Protein AF-0000000068594369 (afdb_homodimer)

Structure (mmCIF, N/CA/C/O backbone):
data_AF-0000000068594369-model_v1
#
loop_
_entity.id
_entity.type
_entity.pdbx_description
1 polymer 'DYW domain-containing protein'
#
loop_
_atom_site.group_PDB
_atom_site.id
_atom_site.type_symbol
_atom_site.label_atom_id
_atom_site.label_alt_id
_atom_site.label_comp_id
_atom_site.label_asym_id
_atom_site.label_entity_id
_atom_site.label_seq_id
_atom_site.pdbx_PDB_ins_code
_atom_site.Cartn_x
_atom_site.Cartn_y
_atom_site.Cartn_z
_atom_site.occupancy
_atom_site.B_iso_or_equiv
_atom_site.auth_seq_id
_atom_site.auth_comp_id
_atom_site.auth_asym_id
_atom_site.auth_atom_id
_atom_site.pdbx_PDB_model_num
ATOM 1 N N . MET A 1 1 ? 12.703 5.438 -10.961 1 30.77 1 MET A N 1
ATOM 2 C CA . MET A 1 1 ? 11.859 5.035 -9.844 1 30.77 1 MET A CA 1
ATOM 3 C C . MET A 1 1 ? 10.516 4.508 -10.328 1 30.77 1 MET A C 1
ATOM 5 O O . MET A 1 1 ? 9.758 5.234 -10.977 1 30.77 1 MET A O 1
ATOM 9 N N . ALA A 1 2 ? 10.516 3.365 -10.641 1 37.94 2 ALA A N 1
ATOM 10 C CA . ALA A 1 2 ? 9.578 2.736 -11.562 1 37.94 2 ALA A CA 1
ATOM 11 C C . ALA A 1 2 ? 8.156 2.771 -11.008 1 37.94 2 ALA A C 1
ATOM 13 O O . ALA A 1 2 ? 7.953 2.623 -9.805 1 37.94 2 ALA A O 1
ATOM 14 N N . TYR A 1 3 ? 7.398 3.514 -11.625 1 45.72 3 TYR A N 1
ATOM 15 C CA . TYR A 1 3 ? 5.973 3.67 -11.352 1 45.72 3 TYR A CA 1
ATOM 16 C C . TYR A 1 3 ? 5.281 2.316 -11.289 1 45.72 3 TYR A C 1
ATOM 18 O O . TYR A 1 3 ? 5.371 1.518 -12.227 1 45.72 3 TYR A O 1
ATOM 26 N N . GLY A 1 4 ? 5.262 1.702 -10.242 1 55.12 4 GLY A N 1
ATOM 27 C CA . GLY A 1 4 ? 4.484 0.473 -10.273 1 55.12 4 GLY A CA 1
ATOM 28 C C . GLY A 1 4 ? 3.082 0.667 -10.812 1 55.12 4 GLY A C 1
ATOM 29 O O . GLY A 1 4 ? 2.541 1.773 -10.766 1 55.12 4 GLY A O 1
ATOM 30 N N . LEU A 1 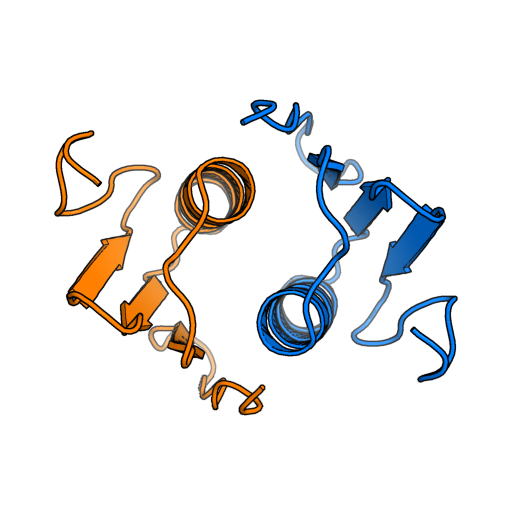5 ? 2.67 -0.136 -11.82 1 68.88 5 LEU A N 1
ATOM 31 C CA . LEU A 1 5 ? 1.331 -0.189 -12.398 1 68.88 5 LEU A CA 1
ATOM 32 C C . LEU A 1 5 ? 0.335 -0.786 -11.406 1 68.88 5 LEU A C 1
ATOM 34 O O . LEU A 1 5 ? 0.653 -1.749 -10.703 1 68.88 5 LEU A O 1
ATOM 38 N N . ILE A 1 6 ? -0.819 -0.027 -11.07 1 75 6 ILE A N 1
ATOM 39 C CA . ILE A 1 6 ? -1.924 -0.589 -10.297 1 75 6 ILE A CA 1
ATOM 40 C C . ILE A 1 6 ? -3.129 -0.807 -11.211 1 75 6 ILE A C 1
ATOM 42 O O . ILE A 1 6 ? -3.57 0.115 -11.898 1 75 6 ILE A O 1
ATOM 46 N N . THR A 1 7 ? -3.561 -2.035 -11.375 1 79.5 7 THR A N 1
ATOM 47 C CA . THR A 1 7 ? -4.742 -2.34 -12.172 1 79.5 7 THR A CA 1
ATOM 48 C C . THR A 1 7 ? -5.805 -3.031 -11.328 1 79.5 7 THR A C 1
ATOM 50 O O . THR A 1 7 ? -5.48 -3.758 -10.383 1 79.5 7 THR A O 1
ATOM 53 N N . THR A 1 8 ? -7.125 -2.531 -11.352 1 78.44 8 THR A N 1
ATOM 54 C CA . THR A 1 8 ? -8.219 -3.23 -10.688 1 78.44 8 THR A CA 1
ATOM 55 C C . THR A 1 8 ? -9.555 -2.865 -11.32 1 78.44 8 THR A C 1
ATOM 57 O O . THR A 1 8 ? -9.75 -1.73 -11.758 1 78.44 8 THR A O 1
ATOM 60 N N . ASP A 1 9 ? -10.234 -4.043 -11.602 1 74.5 9 ASP A N 1
ATOM 61 C CA . ASP A 1 9 ? -11.664 -3.846 -11.828 1 74.5 9 ASP A CA 1
ATOM 62 C C . ASP A 1 9 ? -12.461 -4.121 -10.555 1 74.5 9 ASP A C 1
ATOM 64 O O . ASP A 1 9 ? -11.914 -4.613 -9.57 1 74.5 9 ASP A O 1
ATOM 68 N N . GLN A 1 10 ? -13.68 -3.584 -10.445 1 72.19 10 GLN A N 1
ATOM 69 C CA . GLN A 1 10 ? -14.523 -3.855 -9.281 1 72.19 10 GLN A CA 1
ATOM 70 C C . GLN A 1 10 ? -14.609 -5.352 -9.008 1 72.19 10 GLN A C 1
ATOM 72 O O . GLN A 1 10 ? -14.875 -6.145 -9.914 1 72.19 10 GLN A O 1
ATOM 77 N N . GLY A 1 11 ? -14.227 -5.77 -7.789 1 76.88 11 GLY A N 1
ATOM 78 C CA . GLY A 1 11 ? -14.328 -7.16 -7.371 1 76.88 11 GLY A CA 1
ATOM 79 C C . GLY A 1 11 ? -13.133 -7.996 -7.793 1 76.88 11 GLY A C 1
ATOM 80 O O . GLY A 1 11 ? -13.016 -9.156 -7.395 1 76.88 11 GLY A O 1
ATOM 81 N N . ALA A 1 12 ? -12.391 -7.43 -8.641 1 85.5 12 ALA A N 1
ATOM 82 C CA . ALA A 1 12 ? -11.219 -8.156 -9.125 1 85.5 12 ALA A CA 1
ATOM 83 C C . ALA A 1 12 ? -10.008 -7.879 -8.242 1 85.5 12 ALA A C 1
ATOM 85 O O . ALA A 1 12 ? -9.984 -6.906 -7.488 1 85.5 12 ALA A O 1
ATOM 86 N N . PRO A 1 13 ? -9.094 -8.758 -8.359 1 92.38 13 PRO A N 1
ATOM 87 C CA . PRO A 1 13 ? -7.867 -8.531 -7.598 1 92.38 13 PRO A CA 1
ATOM 88 C C . PRO A 1 13 ? -7.207 -7.191 -7.926 1 92.38 13 PRO A C 1
ATOM 90 O O . PRO A 1 13 ? -7.289 -6.723 -9.062 1 92.38 13 PRO A O 1
ATOM 93 N N . ILE A 1 14 ? -6.777 -6.594 -6.977 1 93 14 ILE A N 1
ATOM 94 C CA . ILE A 1 14 ? -5.922 -5.434 -7.195 1 93 14 ILE A CA 1
ATOM 95 C C . ILE A 1 14 ? -4.504 -5.895 -7.527 1 93 14 ILE A C 1
ATOM 97 O O . ILE A 1 14 ? -3.879 -6.621 -6.75 1 93 14 ILE A O 1
ATOM 101 N N . ARG A 1 15 ? -3.938 -5.477 -8.656 1 92.75 15 ARG A N 1
ATOM 102 C CA . ARG A 1 15 ? -2.584 -5.84 -9.062 1 92.75 15 ARG A CA 1
ATOM 103 C C . ARG A 1 15 ? -1.653 -4.633 -9.016 1 92.75 15 ARG A C 1
ATOM 105 O O . ARG A 1 15 ? -1.984 -3.566 -9.539 1 92.75 15 ARG A O 1
ATOM 112 N N . VAL A 1 16 ? -0.52 -4.836 -8.344 1 92.12 16 VAL A N 1
ATOM 113 C CA . VAL A 1 16 ? 0.484 -3.787 -8.195 1 92.12 16 VAL A CA 1
ATOM 114 C C . VAL A 1 16 ? 1.837 -4.293 -8.688 1 92.12 16 VAL A C 1
ATOM 116 O O . VAL A 1 16 ? 2.26 -5.398 -8.336 1 92.12 16 VAL A O 1
ATOM 119 N N . VAL A 1 17 ? 2.479 -3.547 -9.555 1 91.62 17 VAL A N 1
ATOM 120 C CA . VAL A 1 17 ? 3.854 -3.832 -9.953 1 91.62 17 VAL A CA 1
ATOM 121 C C . VAL A 1 17 ? 4.777 -2.721 -9.453 1 91.62 17 VAL A C 1
ATOM 123 O O . VAL A 1 17 ? 4.523 -1.539 -9.695 1 91.62 17 VAL A O 1
ATOM 126 N N . LYS A 1 18 ? 5.773 -3.129 -8.688 1 86.62 18 LYS A N 1
ATOM 127 C CA . LYS A 1 18 ? 6.754 -2.16 -8.211 1 86.62 18 LYS A CA 1
ATOM 128 C C . LYS A 1 18 ? 8.172 -2.58 -8.594 1 86.62 18 LYS A C 1
ATOM 130 O O . LYS A 1 18 ? 8.461 -3.773 -8.695 1 86.62 18 LYS A O 1
ATOM 135 N N . ASN A 1 19 ? 8.977 -1.614 -8.805 1 84.19 19 ASN A N 1
ATOM 136 C CA . ASN A 1 19 ? 10.344 -1.906 -9.234 1 84.19 19 ASN A CA 1
ATOM 137 C C . ASN A 1 19 ? 11.273 -2.1 -8.039 1 84.19 19 ASN A C 1
ATOM 139 O O . ASN A 1 19 ? 12.367 -2.646 -8.18 1 84.19 19 ASN A O 1
ATOM 143 N N . LEU A 1 20 ? 10.781 -1.668 -6.902 1 84.12 20 LEU A N 1
ATOM 144 C CA . LEU A 1 20 ? 11.57 -1.843 -5.688 1 84.12 20 LEU A CA 1
ATOM 145 C C . LEU A 1 20 ? 11.031 -3.002 -4.852 1 84.12 20 LEU A C 1
ATOM 147 O O . LEU A 1 20 ? 9.891 -3.434 -5.043 1 84.12 20 LEU A O 1
ATOM 151 N N . ARG A 1 21 ? 11.922 -3.373 -4.008 1 87.38 21 ARG A N 1
ATOM 152 C CA . ARG A 1 21 ? 11.508 -4.41 -3.068 1 87.38 21 ARG A CA 1
ATOM 153 C 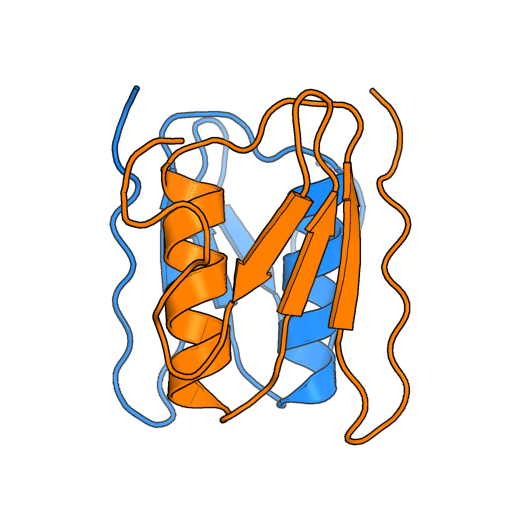C . ARG A 1 21 ? 10.43 -3.891 -2.121 1 87.38 21 ARG A C 1
ATOM 155 O O . ARG A 1 21 ? 10.508 -2.752 -1.653 1 87.38 21 ARG A O 1
ATOM 162 N N . MET A 1 22 ? 9.531 -4.758 -1.888 1 86.81 22 MET A N 1
ATOM 163 C CA . MET A 1 22 ? 8.5 -4.422 -0.913 1 86.81 22 MET A CA 1
ATOM 164 C C . MET A 1 22 ? 9.086 -4.312 0.489 1 86.81 22 MET A C 1
ATOM 166 O O . MET A 1 22 ? 9.781 -5.223 0.948 1 86.81 22 MET A O 1
ATOM 170 N N . CYS A 1 23 ? 8.805 -3.15 1.053 1 86.56 23 CYS A N 1
ATOM 171 C CA . CYS A 1 23 ? 9.266 -3.002 2.43 1 86.56 23 CYS A CA 1
ATOM 172 C C . CYS A 1 23 ? 8.242 -3.564 3.408 1 86.56 23 CYS A C 1
ATOM 174 O O . CYS A 1 23 ? 7.117 -3.887 3.021 1 86.56 23 CYS A O 1
ATOM 176 N N . SER A 1 24 ? 8.633 -3.672 4.719 1 86.69 24 SER A N 1
ATOM 177 C CA . SER A 1 24 ? 7.781 -4.285 5.734 1 86.69 24 SER A CA 1
ATOM 178 C C . SER A 1 24 ? 6.492 -3.49 5.926 1 86.69 24 SER A C 1
ATOM 180 O O . SER A 1 24 ? 5.422 -4.07 6.125 1 86.69 24 SER A O 1
ATOM 182 N N . ASP A 1 25 ? 6.57 -2.197 5.852 1 86.19 25 ASP A N 1
ATOM 183 C CA . ASP A 1 25 ? 5.398 -1.356 6.066 1 86.19 25 ASP A CA 1
ATOM 184 C C . ASP A 1 25 ? 4.387 -1.518 4.934 1 86.19 25 ASP A C 1
ATOM 186 O O . ASP A 1 25 ? 3.186 -1.641 5.176 1 86.19 25 ASP A O 1
ATOM 190 N N . CYS A 1 26 ? 4.887 -1.502 3.76 1 89.88 26 CYS A N 1
ATOM 191 C CA . CYS A 1 26 ? 4.004 -1.697 2.615 1 89.88 26 CYS A CA 1
ATOM 192 C C . CYS A 1 26 ? 3.387 -3.09 2.635 1 89.88 26 CYS A C 1
ATOM 194 O O . CYS A 1 26 ? 2.219 -3.26 2.275 1 89.88 26 CYS A O 1
ATOM 196 N N . HIS A 1 27 ? 4.207 -4.086 3.064 1 91.56 27 HIS A N 1
ATOM 197 C CA . HIS A 1 27 ? 3.717 -5.453 3.189 1 91.56 27 HIS A CA 1
ATOM 198 C C . HIS A 1 27 ? 2.559 -5.535 4.176 1 91.56 27 HIS A C 1
ATOM 200 O O . HIS A 1 27 ? 1.501 -6.082 3.857 1 91.56 27 HIS A O 1
ATOM 206 N N . SER A 1 28 ? 2.711 -5.012 5.32 1 91.56 28 SER A N 1
ATOM 207 C CA . SER A 1 28 ? 1.684 -5.02 6.359 1 91.56 28 SER A CA 1
ATOM 208 C C . SER A 1 28 ? 0.435 -4.273 5.906 1 91.56 28 SER A C 1
ATOM 210 O O . SER A 1 28 ? -0.687 -4.688 6.203 1 91.56 28 SER A O 1
ATOM 212 N N . PHE A 1 29 ? 0.661 -3.17 5.215 1 91.25 29 PHE A N 1
ATOM 213 C CA . PHE A 1 29 ? -0.46 -2.391 4.703 1 91.25 29 PHE A CA 1
ATOM 214 C C . PHE A 1 29 ? -1.309 -3.225 3.75 1 91.25 29 PHE A C 1
ATOM 216 O O . PHE A 1 29 ? -2.535 -3.25 3.863 1 91.25 29 PHE A O 1
ATOM 223 N N . ALA A 1 30 ? -0.657 -3.947 2.887 1 94.06 30 ALA A N 1
ATOM 224 C CA . ALA A 1 30 ? -1.381 -4.793 1.942 1 94.06 30 ALA A CA 1
ATOM 225 C C . ALA A 1 30 ? -2.123 -5.914 2.666 1 94.06 30 ALA A C 1
ATOM 227 O O . ALA A 1 30 ? -3.246 -6.266 2.297 1 94.06 30 ALA A O 1
ATOM 228 N N . GLU A 1 31 ? -1.507 -6.5 3.723 1 95.06 31 GLU A N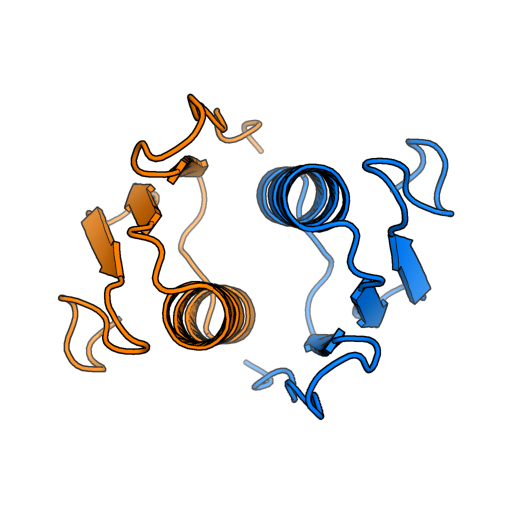 1
ATOM 229 C CA . GLU A 1 31 ? -2.182 -7.508 4.535 1 95.06 31 GLU A CA 1
ATOM 230 C C . GLU A 1 31 ? -3.467 -6.953 5.145 1 95.06 31 GLU A C 1
ATOM 232 O O . GLU A 1 31 ? -4.516 -7.594 5.082 1 95.06 31 GLU A O 1
ATOM 237 N N . LEU A 1 32 ? -3.35 -5.809 5.695 1 93.19 32 LEU A N 1
ATOM 238 C CA . LEU A 1 32 ? -4.5 -5.184 6.34 1 93.19 32 LEU A CA 1
ATOM 239 C C . LEU A 1 32 ? -5.617 -4.934 5.332 1 93.19 32 LEU A C 1
ATOM 241 O O . LEU A 1 32 ? -6.781 -5.246 5.598 1 93.19 32 LEU A O 1
ATOM 245 N N . VAL A 1 33 ? -5.316 -4.348 4.188 1 93.19 33 VAL A N 1
ATOM 246 C CA . VAL A 1 33 ? -6.305 -4.016 3.166 1 93.19 33 VAL A CA 1
ATOM 247 C C . VAL A 1 33 ? -7.02 -5.285 2.707 1 93.19 33 VAL A C 1
ATOM 249 O O . VAL A 1 33 ? -8.25 -5.305 2.588 1 93.19 33 VAL A O 1
ATOM 252 N N . SER A 1 34 ? -6.266 -6.309 2.471 1 94.19 34 SER A N 1
ATOM 253 C CA . SER A 1 34 ? -6.867 -7.551 2.002 1 94.19 34 SER A CA 1
ATOM 254 C C . SER A 1 34 ? -7.848 -8.117 3.029 1 94.19 34 SER A C 1
ATOM 256 O O . SER A 1 34 ? -8.859 -8.711 2.666 1 94.19 34 SER A O 1
ATOM 258 N N . LYS A 1 35 ? -7.465 -7.953 4.23 1 93.94 35 LYS A N 1
ATOM 259 C CA . LYS A 1 35 ? -8.297 -8.461 5.32 1 93.94 35 LYS A CA 1
ATOM 260 C C . LYS A 1 35 ? -9.547 -7.605 5.496 1 93.94 35 LYS A C 1
ATOM 262 O O . LYS A 1 35 ? -10.664 -8.125 5.484 1 93.94 35 LYS A O 1
ATOM 267 N N . LEU A 1 36 ? -9.352 -6.277 5.602 1 91.19 36 LEU A N 1
ATOM 268 C CA . LEU A 1 36 ? -10.422 -5.352 5.934 1 91.19 36 LEU A CA 1
ATOM 269 C C . LEU A 1 36 ? -11.516 -5.383 4.863 1 91.19 36 LEU A C 1
ATOM 271 O O . LEU A 1 36 ? -12.703 -5.262 5.18 1 91.19 36 LEU A O 1
ATOM 275 N N . TYR A 1 37 ? -11.117 -5.625 3.582 1 90.81 37 TYR A N 1
ATOM 276 C CA . TYR A 1 37 ? -12.086 -5.441 2.51 1 90.81 37 TYR A CA 1
ATOM 277 C C . TYR A 1 37 ? -12.328 -6.746 1.761 1 90.81 37 TYR A C 1
ATOM 279 O O . TYR A 1 37 ? -12.984 -6.758 0.716 1 90.81 37 TYR A O 1
ATOM 287 N N . SER A 1 38 ? -11.758 -7.793 2.326 1 93.44 38 SER A N 1
ATOM 288 C CA . SER A 1 38 ? -11.93 -9.109 1.721 1 93.44 38 SER A CA 1
ATOM 289 C C . SER A 1 38 ? -11.617 -9.078 0.228 1 93.44 38 SER A C 1
ATOM 291 O O . SER A 1 38 ? -12.414 -9.539 -0.588 1 93.44 38 SER A O 1
ATOM 293 N N . ARG A 1 39 ? -10.453 -8.477 -0.07 1 94.06 39 ARG A N 1
ATOM 294 C CA . ARG A 1 39 ? -10 -8.328 -1.449 1 94.06 39 ARG A CA 1
ATOM 295 C C . ARG A 1 39 ? -8.648 -8.992 -1.657 1 94.06 39 ARG A C 1
ATOM 297 O O . ARG A 1 39 ? -7.75 -8.867 -0.817 1 94.06 39 ARG A O 1
ATOM 304 N N . GLU A 1 40 ? -8.539 -9.625 -2.807 1 95.75 40 GLU A N 1
ATOM 305 C CA . GLU A 1 40 ? -7.238 -10.164 -3.174 1 95.75 40 GLU A CA 1
ATOM 306 C C . GLU A 1 40 ? -6.324 -9.078 -3.732 1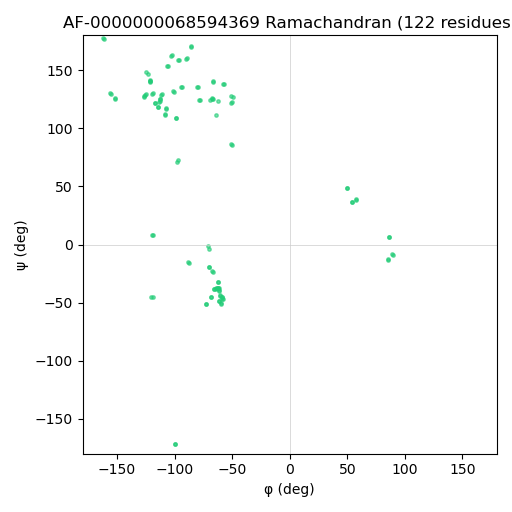 95.75 40 GLU A C 1
ATOM 308 O O . GLU A 1 40 ? -6.762 -8.242 -4.523 1 95.75 40 GLU A O 1
ATOM 313 N N . ILE A 1 41 ? -5.098 -9.078 -3.289 1 95.06 41 ILE A N 1
ATOM 314 C CA . ILE A 1 41 ? -4.09 -8.141 -3.77 1 95.06 41 ILE A CA 1
ATOM 315 C C . ILE A 1 41 ? -2.855 -8.914 -4.242 1 95.06 41 ILE A C 1
ATOM 317 O O . ILE A 1 41 ? -2.352 -9.781 -3.533 1 95.06 41 ILE A O 1
ATOM 321 N N . ILE A 1 42 ? -2.393 -8.688 -5.422 1 95.06 42 ILE A N 1
ATOM 322 C CA . ILE A 1 42 ? -1.197 -9.289 -6 1 95.06 42 ILE A CA 1
ATOM 323 C C . ILE A 1 42 ? -0.136 -8.219 -6.23 1 95.06 42 ILE A C 1
ATOM 325 O O . ILE A 1 42 ? -0.369 -7.254 -6.961 1 95.06 42 ILE A O 1
ATOM 329 N N . VAL A 1 43 ? 1.034 -8.352 -5.562 1 94.06 43 VAL A N 1
ATOM 330 C CA . VAL A 1 43 ? 2.131 -7.406 -5.73 1 94.06 43 VAL A CA 1
ATOM 331 C C . VAL A 1 43 ? 3.346 -8.117 -6.32 1 94.06 43 VAL A C 1
ATOM 333 O O . VAL A 1 43 ? 3.801 -9.133 -5.781 1 94.06 43 VAL A O 1
ATOM 336 N N . ARG A 1 44 ? 3.783 -7.625 -7.453 1 93.44 44 ARG A N 1
ATOM 337 C CA . ARG A 1 44 ? 5.082 -8.023 -7.984 1 93.44 44 ARG A CA 1
ATOM 338 C C . ARG A 1 44 ? 6.148 -6.984 -7.652 1 93.44 44 ARG A C 1
ATOM 340 O O . ARG A 1 44 ? 6.105 -5.859 -8.148 1 93.44 44 ARG A O 1
ATOM 347 N N . ASP A 1 45 ? 7.012 -7.34 -6.77 1 89.88 45 ASP A N 1
ATOM 348 C CA . ASP A 1 45 ? 8.125 -6.434 -6.516 1 89.88 45 ASP A CA 1
ATOM 349 C C . ASP A 1 45 ? 9.383 -6.891 -7.254 1 89.88 45 ASP A C 1
ATOM 351 O O . ASP A 1 45 ? 9.305 -7.68 -8.195 1 89.88 45 ASP A O 1
ATOM 355 N N . ASN A 1 46 ? 10.547 -6.285 -7.023 1 87.12 46 ASN A N 1
ATOM 356 C CA . ASN A 1 46 ? 11.758 -6.566 -7.789 1 87.12 46 ASN A CA 1
ATOM 357 C C . ASN A 1 46 ? 12.305 -7.961 -7.484 1 87.12 46 ASN A C 1
ATOM 359 O O . ASN A 1 46 ? 13.211 -8.438 -8.164 1 87.12 46 ASN A O 1
ATOM 363 N N . ASN A 1 47 ? 11.734 -8.664 -6.594 1 86.62 47 ASN A N 1
ATOM 364 C CA . ASN A 1 47 ? 12.25 -9.953 -6.16 1 86.62 47 ASN A CA 1
ATOM 365 C C . ASN A 1 47 ? 11.258 -11.078 -6.438 1 86.62 47 ASN A C 1
ATOM 367 O O . ASN A 1 47 ? 11.633 -12.125 -6.973 1 86.62 47 ASN A O 1
ATOM 371 N N . ARG A 1 48 ? 10.055 -10.867 -6.129 1 92.06 48 ARG A N 1
ATOM 372 C CA . ARG A 1 48 ? 9.086 -11.961 -6.199 1 92.06 48 ARG A CA 1
ATOM 373 C C . ARG A 1 48 ? 7.66 -11.43 -6.219 1 92.06 48 ARG A C 1
ATOM 375 O O . ARG A 1 48 ? 7.441 -10.219 -6.117 1 92.06 48 ARG A O 1
ATOM 382 N N . TYR A 1 49 ? 6.715 -12.469 -6.344 1 94.31 49 TYR A N 1
ATOM 383 C CA . TYR A 1 49 ? 5.285 -12.188 -6.246 1 94.31 49 TYR A CA 1
ATOM 384 C C . TYR A 1 49 ? 4.785 -12.406 -4.824 1 94.31 49 TYR A C 1
ATOM 386 O O . TYR A 1 49 ? 5.152 -13.391 -4.176 1 94.31 49 TYR A O 1
ATOM 394 N N . HIS A 1 50 ? 3.98 -11.477 -4.34 1 95.5 50 HIS A N 1
ATOM 395 C CA . HIS A 1 50 ? 3.223 -11.617 -3.102 1 95.5 50 HIS A CA 1
ATOM 396 C C . HIS A 1 50 ? 1.724 -11.688 -3.379 1 95.5 50 HIS A C 1
ATOM 398 O O . HIS A 1 50 ? 1.176 -10.82 -4.062 1 95.5 50 HIS A O 1
ATOM 404 N N . PHE A 1 51 ? 1.086 -12.75 -2.885 1 97.06 51 PHE A N 1
ATOM 405 C CA . PHE A 1 51 ? -0.363 -12.898 -2.959 1 97.06 51 PHE A CA 1
ATOM 406 C C . PHE A 1 51 ? -0.997 -12.719 -1.586 1 97.06 51 PHE A C 1
ATOM 408 O O . PHE A 1 51 ? -0.79 -13.539 -0.688 1 97.06 51 PHE A O 1
ATOM 415 N N . PHE A 1 52 ? -1.755 -11.633 -1.438 1 96.38 52 PHE A N 1
ATOM 416 C CA . PHE A 1 52 ? -2.41 -11.32 -0.173 1 96.38 52 PHE A CA 1
ATOM 417 C C . PHE A 1 52 ? -3.885 -11.711 -0.219 1 96.38 52 PHE A C 1
ATOM 419 O O . PHE A 1 52 ? -4.602 -11.328 -1.147 1 96.38 52 PHE A O 1
ATOM 426 N N . ARG A 1 53 ? -4.348 -12.398 0.787 1 96.44 53 ARG A N 1
ATOM 427 C CA . ARG A 1 53 ? -5.746 -12.781 0.953 1 96.44 53 ARG A CA 1
ATOM 428 C C . ARG A 1 53 ? -6.102 -12.922 2.428 1 96.44 53 ARG A C 1
ATOM 430 O O . ARG A 1 53 ? -5.406 -13.617 3.176 1 96.44 53 ARG A O 1
ATOM 437 N N . ASP A 1 54 ? -7.16 -12.164 2.783 1 96.5 54 ASP A N 1
ATOM 438 C CA . ASP A 1 54 ? -7.703 -12.258 4.137 1 96.5 54 ASP A CA 1
ATOM 439 C C . ASP A 1 54 ? -6.617 -12.023 5.18 1 96.5 54 ASP A C 1
ATOM 441 O O . ASP A 1 54 ? -6.547 -12.734 6.188 1 96.5 54 ASP A O 1
ATOM 445 N N . GLY A 1 55 ? -5.66 -11.062 4.84 1 95.56 55 GLY A N 1
ATOM 446 C CA . GLY A 1 55 ? -4.66 -10.617 5.801 1 95.56 55 GLY A CA 1
ATOM 447 C C . GLY A 1 55 ? -3.424 -11.492 5.824 1 95.56 55 GLY A C 1
ATOM 448 O O . GLY A 1 55 ? -2.582 -11.367 6.715 1 95.56 55 GLY A O 1
ATOM 449 N N . ILE A 1 56 ? -3.309 -12.445 4.918 1 97.06 56 ILE A N 1
ATOM 450 C CA . ILE A 1 56 ? -2.166 -13.352 4.863 1 97.06 56 ILE A CA 1
ATOM 451 C C . ILE A 1 56 ? -1.48 -13.234 3.504 1 97.06 56 ILE A C 1
ATOM 453 O O . ILE A 1 56 ? -2.146 -13.164 2.469 1 97.06 56 ILE A O 1
ATOM 457 N N . CYS A 1 57 ? -0.156 -13.273 3.521 1 97.06 57 CYS A N 1
ATOM 458 C CA . CYS A 1 57 ? 0.619 -13.211 2.287 1 97.06 57 CYS A CA 1
ATOM 459 C C . CYS A 1 57 ? 1.204 -14.57 1.94 1 97.06 57 CYS A C 1
ATOM 461 O O . CYS A 1 57 ? 1.59 -15.328 2.832 1 97.06 57 CYS A O 1
ATOM 463 N N . SER A 1 58 ? 1.46 -14.836 0.718 1 96.56 58 SER A N 1
ATOM 464 C CA . SER A 1 58 ? 2.021 -16.094 0.237 1 96.56 58 SER A CA 1
ATOM 465 C C . SER A 1 58 ? 3.455 -16.281 0.721 1 96.56 58 SER A C 1
ATOM 467 O O . SER A 1 58 ? 3.977 -17.391 0.713 1 96.56 58 SER A O 1
ATOM 469 N N . CYS A 1 59 ? 4.039 -15.133 1.019 1 93.81 59 CYS A N 1
ATOM 470 C CA . CYS A 1 59 ? 5.426 -15.227 1.459 1 93.81 59 CYS A CA 1
ATOM 471 C C . CYS A 1 59 ? 5.516 -15.867 2.842 1 93.81 59 CYS A C 1
ATOM 473 O O . CYS A 1 59 ? 6.574 -16.359 3.234 1 93.81 59 CYS A O 1
ATOM 475 N N . ARG A 1 60 ? 4.441 -15.875 3.596 1 90.12 60 ARG A N 1
ATOM 476 C CA . ARG A 1 60 ? 4.328 -16.5 4.91 1 90.12 60 ARG A CA 1
ATOM 477 C C . ARG A 1 60 ? 5.363 -15.93 5.875 1 90.12 60 ARG A C 1
ATOM 479 O O . ARG A 1 60 ? 6.012 -16.672 6.609 1 90.12 60 ARG A O 1
ATOM 486 N N . GLY A 1 61 ? 5.602 -14.539 5.777 1 80.88 61 GLY A N 1
ATOM 487 C CA . GLY A 1 61 ? 6.492 -13.867 6.711 1 80.88 61 GLY A CA 1
ATOM 488 C C . GLY A 1 61 ? 7.941 -13.867 6.262 1 80.88 61 GLY A C 1
ATOM 489 O O . GLY A 1 61 ? 8.797 -13.25 6.898 1 80.88 61 GLY A O 1
ATOM 490 N N . TYR A 1 62 ? 8.258 -14.625 5.16 1 78.5 62 TYR A N 1
ATOM 491 C CA . TYR A 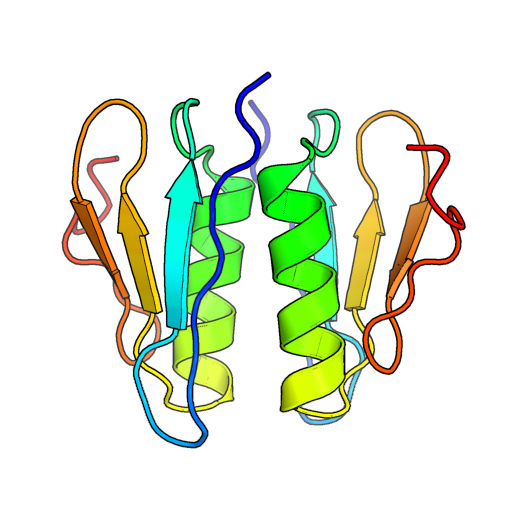1 62 ? 9.609 -14.648 4.629 1 78.5 62 TYR A CA 1
ATOM 492 C C . TYR A 1 62 ? 9.758 -13.695 3.449 1 78.5 62 TYR A C 1
ATOM 494 O O . TYR A 1 62 ? 9.75 -14.125 2.293 1 78.5 62 TYR A O 1
ATOM 502 N N . TRP A 1 63 ? 9.742 -12.344 3.723 1 69.19 63 TRP A N 1
ATOM 503 C CA . TRP A 1 63 ? 9.812 -11.406 2.611 1 69.19 63 TRP A CA 1
ATOM 504 C C . TRP A 1 63 ? 11.086 -10.562 2.691 1 69.19 63 TRP A C 1
ATOM 506 O O . TRP A 1 63 ? 11.703 -10.461 3.756 1 69.19 63 TRP A O 1
ATOM 516 N N . MET B 1 1 ? 14.875 -0.809 9.523 1 30.84 1 MET B N 1
ATOM 517 C CA . MET B 1 1 ? 13.836 -0.321 8.617 1 30.84 1 MET B CA 1
ATOM 518 C C . MET B 1 1 ? 12.453 -0.497 9.234 1 30.84 1 MET B C 1
ATOM 520 O O . MET B 1 1 ? 12.039 -1.62 9.531 1 30.84 1 MET B O 1
ATOM 524 N N . ALA B 1 2 ? 12.055 0.403 9.945 1 38.53 2 ALA B N 1
ATOM 525 C CA . ALA B 1 2 ? 11.086 0.374 11.039 1 38.53 2 ALA B CA 1
ATOM 526 C C . ALA B 1 2 ? 9.688 0.072 10.523 1 38.53 2 ALA B C 1
ATOM 528 O O . ALA B 1 2 ? 9.352 0.409 9.383 1 38.53 2 ALA B O 1
ATOM 529 N N . TYR B 1 3 ? 9.117 -0.896 11.07 1 45.81 3 TYR B N 1
ATOM 530 C CA . TYR B 1 3 ? 7.766 -1.403 10.875 1 45.81 3 TYR B CA 1
ATOM 531 C C . TYR B 1 3 ? 6.742 -0.279 10.969 1 45.81 3 TYR B C 1
ATOM 533 O O . TYR B 1 3 ? 6.719 0.465 11.953 1 45.81 3 TYR B O 1
ATOM 541 N N . GLY B 1 4 ? 6.488 0.386 9.984 1 55.5 4 GLY B N 1
ATOM 542 C CA . GLY B 1 4 ? 5.441 1.371 10.203 1 55.5 4 GLY B CA 1
ATOM 543 C C . GLY B 1 4 ? 4.203 0.79 10.859 1 55.5 4 GLY B C 1
ATOM 544 O O . GLY B 1 4 ? 3.955 -0.414 10.773 1 55.5 4 GLY B O 1
ATOM 545 N N . LEU B 1 5 ? 3.744 1.396 11.984 1 68.44 5 LEU B N 1
ATOM 546 C CA . LEU B 1 5 ? 2.516 1.07 12.703 1 68.44 5 LEU B CA 1
ATOM 547 C C . LEU B 1 5 ? 1.294 1.307 11.82 1 68.44 5 LEU B C 1
ATOM 549 O O . LEU B 1 5 ? 1.231 2.299 11.094 1 68.44 5 LEU B O 1
ATOM 553 N N . ILE B 1 6 ? 0.404 0.211 11.594 1 74.12 6 ILE B N 1
ATOM 554 C CA . ILE B 1 6 ? -0.891 0.399 10.945 1 74.12 6 ILE B CA 1
ATOM 555 C C . ILE B 1 6 ? -2.006 0.266 11.984 1 74.12 6 ILE B C 1
ATOM 557 O O . ILE B 1 6 ? -2.08 -0.736 12.703 1 74.12 6 ILE B O 1
ATOM 561 N N . THR B 1 7 ? -2.758 1.321 12.227 1 79.56 7 THR B N 1
ATOM 562 C CA . THR B 1 7 ? -3.887 1.276 13.148 1 79.56 7 THR B CA 1
ATOM 563 C C . THR B 1 7 ? -5.191 1.597 12.422 1 79.56 7 THR B C 1
ATOM 565 O O . THR B 1 7 ? -5.199 2.361 11.453 1 79.56 7 THR B O 1
ATOM 568 N N . THR B 1 8 ? -6.281 0.73 12.594 1 77.5 8 THR B N 1
ATOM 569 C CA . THR B 1 8 ? -7.598 1.055 12.055 1 77.5 8 THR B CA 1
ATOM 570 C C . THR B 1 8 ? -8.695 0.336 12.836 1 77.5 8 THR B C 1
ATOM 572 O O . THR B 1 8 ? -8.5 -0.794 13.289 1 77.5 8 THR B O 1
ATOM 575 N N . ASP B 1 9 ? -9.641 1.277 13.203 1 74.19 9 ASP B N 1
ATOM 576 C CA . ASP B 1 9 ? -10.914 0.682 13.594 1 74.19 9 ASP B CA 1
ATOM 577 C C . ASP B 1 9 ? -11.906 0.693 12.438 1 74.19 9 ASP B C 1
ATOM 579 O O . ASP B 1 9 ? -11.656 1.311 11.406 1 74.19 9 ASP B O 1
ATOM 583 N N . GLN B 1 10 ? -12.93 -0.175 12.484 1 71.5 10 GLN B N 1
ATOM 584 C CA . GLN B 1 10 ? -13.945 -0.183 11.438 1 71.5 10 GLN B CA 1
ATOM 585 C C . GLN B 1 10 ? -14.5 1.219 11.195 1 71.5 10 GLN B C 1
ATOM 587 O O . GLN B 1 10 ? -14.883 1.911 12.141 1 71.5 10 GLN B O 1
ATOM 592 N N . GLY B 1 11 ? -14.391 1.711 9.953 1 76.5 11 GLY B N 1
ATOM 593 C CA . GLY B 1 11 ? -14.938 3.006 9.578 1 76.5 11 GLY B CA 1
ATOM 594 C C . GLY B 1 11 ? -14 4.156 9.867 1 76.5 11 GLY B C 1
ATOM 595 O O . GLY B 1 11 ? -14.258 5.297 9.477 1 76.5 11 GLY B O 1
ATOM 596 N N . ALA B 1 12 ? -13.023 3.838 10.609 1 85.25 12 ALA B N 1
ATOM 597 C CA . ALA B 1 12 ? -12.062 4.875 10.969 1 85.25 12 ALA B CA 1
ATOM 598 C C . ALA B 1 12 ? -10.93 4.945 9.945 1 85.25 12 ALA B C 1
ATOM 600 O O . ALA B 1 12 ? -10.711 4.004 9.18 1 85.25 12 ALA B O 1
ATOM 601 N N . PRO B 1 13 ? -10.297 6.055 9.961 1 92.12 13 PRO B N 1
ATOM 602 C CA . PRO B 1 13 ? -9.156 6.18 9.047 1 92.12 13 PRO B CA 1
ATOM 603 C C . PRO B 1 13 ? -8.102 5.105 9.281 1 92.12 13 PRO B C 1
ATOM 605 O O . PRO B 1 13 ? -7.91 4.652 10.414 1 92.12 13 PRO B O 1
ATOM 608 N N . ILE B 1 14 ? -7.629 4.629 8.281 1 93.06 14 ILE B N 1
ATOM 609 C CA . ILE B 1 14 ? -6.449 3.779 8.383 1 93.06 14 ILE B CA 1
ATOM 610 C C . ILE B 1 14 ? -5.203 4.645 8.562 1 93.06 14 ILE B C 1
ATOM 612 O O . ILE B 1 14 ? -4.922 5.512 7.73 1 93.06 14 ILE B O 1
ATOM 616 N N . ARG B 1 15 ? -4.41 4.434 9.609 1 92.81 15 ARG B N 1
ATOM 617 C CA . ARG B 1 15 ? -3.188 5.191 9.867 1 92.81 15 ARG B CA 1
ATOM 618 C C . ARG B 1 15 ? -1.952 4.316 9.695 1 92.81 15 ARG B C 1
ATOM 620 O O . ARG B 1 15 ? -1.895 3.205 10.227 1 92.81 15 ARG B O 1
ATOM 627 N N . VAL B 1 16 ? -1.016 4.816 8.906 1 92.06 16 VAL B N 1
ATOM 628 C CA . VAL B 1 16 ? 0.234 4.113 8.633 1 92.06 16 VAL B CA 1
ATOM 629 C C . VAL B 1 16 ? 1.419 5.012 8.984 1 92.06 16 VAL B C 1
ATOM 631 O O . VAL B 1 16 ? 1.451 6.184 8.602 1 92.06 16 VAL B O 1
ATOM 634 N N . VAL B 1 17 ? 2.344 4.512 9.734 1 91.69 17 VAL B N 1
ATOM 635 C CA . VAL B 1 17 ? 3.607 5.199 9.984 1 91.69 17 VAL B CA 1
ATOM 636 C C . VAL B 1 17 ? 4.758 4.41 9.359 1 91.69 17 VAL B C 1
ATOM 638 O O . VAL B 1 17 ? 4.895 3.207 9.594 1 91.69 17 VAL B O 1
ATOM 641 N N . LYS B 1 18 ? 5.477 5.082 8.5 1 86.38 18 LYS B N 1
ATOM 642 C CA . LYS B 1 18 ? 6.641 4.453 7.883 1 86.38 18 LYS B CA 1
ATOM 643 C C . LYS B 1 18 ? 7.902 5.27 8.133 1 86.38 18 LYS B C 1
ATOM 645 O O . LYS B 1 18 ? 7.848 6.496 8.227 1 86.38 18 LYS B O 1
ATOM 650 N N . ASN B 1 19 ? 8.961 4.586 8.258 1 84.06 19 ASN B N 1
ATOM 651 C CA . ASN B 1 19 ? 10.219 5.27 8.539 1 84.06 19 ASN B CA 1
ATOM 652 C C . ASN B 1 19 ? 10.922 5.711 7.262 1 84.06 19 ASN B C 1
ATOM 654 O O . ASN B 1 19 ? 11.82 6.551 7.301 1 84.06 19 ASN B O 1
ATOM 658 N N . LEU B 1 20 ? 10.477 5.137 6.176 1 84.25 20 LEU B N 1
ATOM 659 C CA . LEU B 1 20 ? 11.039 5.527 4.887 1 84.25 20 LEU B CA 1
ATOM 660 C C . LEU B 1 20 ? 10.094 6.461 4.141 1 84.25 20 LEU B C 1
ATOM 662 O O . LEU B 1 20 ? 8.914 6.547 4.469 1 84.25 20 LEU B O 1
ATOM 666 N N . ARG B 1 21 ? 10.742 7.059 3.213 1 87.56 21 ARG B N 1
ATOM 667 C CA . ARG B 1 21 ? 9.945 7.91 2.342 1 87.56 21 ARG B CA 1
ATOM 668 C C . ARG B 1 21 ? 8.969 7.082 1.511 1 87.56 21 ARG B C 1
ATOM 670 O O . ARG B 1 21 ? 9.32 6.012 1.015 1 87.56 21 ARG B O 1
ATOM 677 N N . MET B 1 22 ? 7.828 7.645 1.405 1 86.75 22 MET B N 1
ATOM 678 C CA . MET B 1 22 ? 6.84 7.004 0.543 1 86.75 22 MET B CA 1
ATOM 679 C C . MET B 1 22 ? 7.277 7.051 -0.916 1 86.75 22 MET B C 1
ATOM 681 O O . MET B 1 22 ? 7.621 8.117 -1.433 1 86.75 22 MET B O 1
ATOM 685 N N . CYS B 1 23 ? 7.293 5.844 -1.475 1 86.75 23 CYS B N 1
ATOM 686 C CA . CYS B 1 23 ? 7.625 5.812 -2.895 1 86.75 23 CYS B CA 1
ATOM 687 C C . CYS B 1 23 ? 6.383 6.031 -3.75 1 86.75 23 CYS B C 1
ATOM 689 O O . CYS B 1 23 ? 5.262 6.012 -3.238 1 86.75 23 CYS B O 1
ATOM 691 N N . SER B 1 24 ? 6.586 6.242 -5.094 1 86.81 24 SER B N 1
ATOM 692 C CA . SER B 1 24 ? 5.488 6.551 -6.004 1 86.81 24 SER B CA 1
ATOM 693 C C . SER B 1 24 ? 4.48 5.402 -6.059 1 86.81 24 SER B C 1
ATOM 695 O O . SER B 1 24 ? 3.271 5.637 -6.129 1 86.81 24 SER B O 1
ATOM 697 N N . ASP B 1 25 ? 4.938 4.191 -6.016 1 86.12 25 ASP B N 1
ATOM 698 C CA . ASP B 1 25 ? 4.051 3.033 -6.113 1 86.12 25 ASP B CA 1
ATOM 699 C C . ASP B 1 25 ? 3.174 2.908 -4.871 1 86.12 25 ASP B C 1
ATOM 701 O O . ASP B 1 25 ? 1.972 2.658 -4.977 1 86.12 25 ASP B O 1
ATOM 705 N N . CYS B 1 26 ? 3.785 3.066 -3.75 1 90 26 CYS B N 1
ATOM 706 C CA . CYS B 1 26 ? 3.016 3.012 -2.512 1 90 26 CYS B CA 1
ATOM 707 C C . CYS B 1 26 ? 2.01 4.152 -2.443 1 90 26 CYS B C 1
ATOM 709 O O . CYS B 1 26 ? 0.891 3.973 -1.959 1 90 26 CYS B O 1
ATOM 711 N N . HIS B 1 27 ? 2.453 5.34 -2.947 1 91.5 27 HIS B N 1
ATOM 712 C CA . HIS B 1 27 ? 1.564 6.492 -2.998 1 91.5 27 HIS B CA 1
ATOM 713 C C . HIS B 1 27 ? 0.334 6.207 -3.852 1 91.5 27 HIS B C 1
ATOM 715 O O . HIS B 1 27 ? -0.797 6.422 -3.408 1 91.5 27 HIS B O 1
ATOM 721 N N . SER B 1 28 ? 0.493 5.734 -5.023 1 91.44 28 SER B N 1
ATOM 722 C CA . SER B 1 28 ? -0.598 5.418 -5.938 1 91.44 28 SER B CA 1
ATOM 723 C C . SER B 1 28 ? -1.508 4.336 -5.363 1 91.44 28 SER B C 1
ATOM 725 O O . SER B 1 28 ? -2.729 4.391 -5.531 1 91.44 28 SER B O 1
ATOM 727 N N . PHE B 1 29 ? -0.897 3.363 -4.707 1 91.06 29 PHE B N 1
ATOM 728 C CA . PHE B 1 29 ? -1.672 2.295 -4.086 1 91.06 29 PHE B CA 1
ATOM 729 C C . PHE B 1 29 ? -2.621 2.857 -3.035 1 91.06 29 PHE B C 1
ATOM 731 O O . PHE B 1 29 ? -3.805 2.512 -3.012 1 91.06 29 PHE B O 1
ATOM 738 N N . ALA B 1 30 ? -2.123 3.758 -2.246 1 93.94 30 ALA B N 1
ATOM 739 C CA . ALA B 1 30 ? -2.959 4.367 -1.215 1 93.94 30 ALA B CA 1
ATOM 740 C C . ALA B 1 30 ? -4.074 5.203 -1.835 1 93.94 30 ALA B C 1
ATOM 742 O O .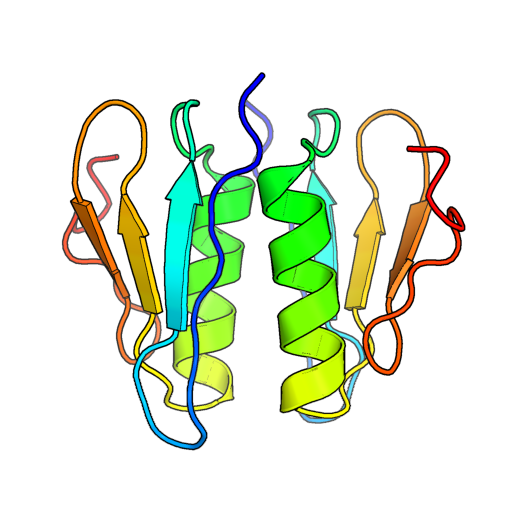 ALA B 1 30 ? -5.203 5.207 -1.34 1 93.94 30 ALA B O 1
ATOM 743 N N . GLU B 1 31 ? -3.781 5.926 -2.938 1 94.94 31 GLU B N 1
ATOM 744 C CA . GLU B 1 31 ? -4.809 6.672 -3.656 1 94.94 31 GLU B CA 1
ATOM 745 C C . GLU B 1 31 ? -5.93 5.754 -4.133 1 94.94 31 GLU B C 1
ATOM 747 O O . GLU B 1 31 ? -7.109 6.059 -3.947 1 94.94 31 GLU B O 1
ATOM 752 N N . LEU B 1 32 ? -5.543 4.676 -4.715 1 93.12 32 LEU B N 1
ATOM 753 C CA . LEU B 1 32 ? -6.523 3.73 -5.238 1 93.12 32 LEU B CA 1
ATOM 754 C C . LEU B 1 32 ? -7.398 3.176 -4.117 1 93.12 32 LEU B C 1
ATOM 756 O O . LEU B 1 32 ? -8.625 3.121 -4.25 1 93.12 32 LEU B O 1
ATOM 760 N N . VAL B 1 33 ? -6.805 2.73 -3.02 1 93.06 33 VAL B N 1
ATOM 761 C CA . VAL B 1 33 ? -7.531 2.137 -1.902 1 93.06 33 VAL B CA 1
ATOM 762 C C . VAL B 1 33 ? -8.539 3.145 -1.349 1 93.06 33 VAL B C 1
ATOM 764 O O . VAL B 1 33 ? -9.695 2.803 -1.101 1 93.06 33 VAL B O 1
ATOM 767 N N . SER B 1 34 ? -8.094 4.348 -1.186 1 94.12 34 SER B N 1
ATOM 768 C CA . SER B 1 34 ? -8.984 5.367 -0.636 1 94.12 34 SER B CA 1
ATOM 769 C C . SER B 1 34 ? -10.188 5.598 -1.545 1 94.12 34 SER B C 1
ATOM 771 O O . SER B 1 34 ? -11.289 5.875 -1.067 1 94.12 34 SER B O 1
ATOM 773 N N . LYS B 1 35 ? -9.906 5.531 -2.783 1 93.81 35 LYS B N 1
ATOM 774 C CA . LYS B 1 35 ? -10.961 5.75 -3.77 1 93.81 35 LYS B CA 1
ATOM 775 C C . LYS B 1 35 ? -11.914 4.562 -3.822 1 93.81 35 LYS B C 1
ATOM 777 O O . LYS B 1 35 ? -13.133 4.73 -3.688 1 93.81 35 LYS B O 1
ATOM 782 N N . LEU B 1 36 ? -11.352 3.357 -3.965 1 91.06 36 LEU B N 1
ATOM 783 C CA . LEU B 1 36 ? -12.141 2.15 -4.191 1 91.06 36 LEU B CA 1
ATOM 784 C C . LEU B 1 36 ? -13.062 1.873 -3.012 1 91.06 36 LEU B C 1
ATOM 786 O O . LEU B 1 36 ? -14.188 1.4 -3.197 1 91.06 36 LEU B O 1
ATOM 790 N N . TYR B 1 37 ? -12.617 2.25 -1.785 1 90.81 37 TYR B N 1
ATOM 791 C CA . TYR B 1 37 ? -13.367 1.803 -0.618 1 90.81 37 TYR B CA 1
ATOM 792 C C . TYR B 1 37 ? -13.891 2.99 0.178 1 90.81 37 TYR B C 1
ATOM 794 O O . TYR B 1 37 ? -14.406 2.822 1.286 1 90.81 37 TYR B O 1
ATOM 802 N N . SER B 1 38 ? -13.727 4.141 -0.411 1 93.25 38 SER B N 1
ATOM 803 C CA . SER B 1 38 ? -14.211 5.359 0.231 1 93.25 38 SER B CA 1
ATOM 804 C C . SER B 1 38 ? -13.75 5.445 1.681 1 93.25 38 SER B C 1
ATOM 806 O O . SER B 1 38 ? -14.555 5.656 2.586 1 93.25 38 SER B O 1
ATOM 808 N N . ARG B 1 39 ? -12.445 5.215 1.83 1 93.94 39 ARG B N 1
ATOM 809 C CA . ARG B 1 39 ? -11.82 5.227 3.148 1 93.94 39 ARG B CA 1
ATOM 810 C C . ARG B 1 39 ? -10.711 6.27 3.215 1 93.94 39 ARG B C 1
ATOM 812 O O . ARG B 1 39 ? -9.922 6.402 2.277 1 93.94 39 ARG B O 1
ATOM 819 N N . GLU B 1 40 ? -10.648 6.922 4.375 1 95.62 40 GLU B N 1
ATOM 820 C CA . GLU B 1 40 ? -9.531 7.832 4.605 1 95.62 40 GLU B CA 1
ATOM 821 C C . GLU B 1 40 ? -8.281 7.074 5.039 1 95.62 40 GLU B C 1
ATOM 823 O O . GLU B 1 40 ? -8.359 6.16 5.863 1 95.62 40 GLU B O 1
ATOM 828 N N . ILE B 1 41 ? -7.176 7.426 4.469 1 94.94 41 ILE B N 1
ATOM 829 C CA . ILE B 1 41 ? -5.887 6.84 4.82 1 94.94 41 ILE B CA 1
ATOM 830 C C . ILE B 1 41 ? -4.891 7.945 5.164 1 94.94 41 ILE B C 1
ATOM 832 O O . ILE B 1 41 ? -4.746 8.914 4.414 1 94.94 41 ILE B O 1
ATOM 836 N N . ILE B 1 42 ? -4.258 7.895 6.273 1 95.06 42 ILE B N 1
ATOM 837 C CA . ILE B 1 42 ? -3.24 8.836 6.723 1 95.06 42 ILE B CA 1
ATOM 838 C C . ILE B 1 42 ? -1.888 8.133 6.816 1 95.06 42 ILE B C 1
ATOM 840 O O . ILE B 1 42 ? -1.74 7.156 7.555 1 95.06 42 ILE B O 1
ATOM 844 N N . VAL B 1 43 ? -0.893 8.594 6.027 1 94.06 43 VAL B N 1
ATOM 845 C CA . VAL B 1 43 ? 0.449 8.023 6.055 1 94.06 43 VAL B CA 1
ATOM 846 C C . VAL B 1 43 ? 1.45 9.078 6.523 1 94.06 43 VAL B C 1
ATOM 848 O O . VAL B 1 43 ? 1.521 10.172 5.949 1 94.06 43 VAL B O 1
ATOM 851 N N . ARG B 1 44 ? 2.137 8.758 7.586 1 93.56 44 ARG B N 1
ATOM 852 C CA . ARG B 1 44 ? 3.307 9.531 7.98 1 93.56 44 ARG B CA 1
ATOM 853 C C . ARG B 1 44 ? 4.594 8.859 7.516 1 93.56 44 ARG B C 1
ATOM 855 O O . ARG B 1 44 ? 4.938 7.777 7.996 1 93.56 44 ARG B O 1
ATOM 862 N N . ASP B 1 45 ? 5.207 9.445 6.555 1 89.94 45 ASP B N 1
ATOM 863 C CA . ASP B 1 45 ? 6.512 8.906 6.168 1 89.94 45 ASP B CA 1
ATOM 864 C C . ASP B 1 45 ? 7.645 9.734 6.777 1 89.94 45 ASP B C 1
ATOM 866 O O . ASP B 1 45 ? 7.43 10.477 7.734 1 89.94 45 ASP B O 1
ATOM 870 N N . ASN B 1 46 ? 8.906 9.5 6.414 1 87.31 46 ASN B N 1
ATOM 871 C CA . ASN B 1 46 ? 10.039 10.148 7.066 1 87.31 46 ASN B CA 1
ATOM 872 C C . ASN B 1 46 ? 10.125 11.625 6.711 1 87.31 46 ASN B C 1
ATOM 874 O O . ASN B 1 46 ? 10.945 12.359 7.266 1 87.31 46 ASN B O 1
ATOM 878 N N . ASN B 1 47 ? 9.258 12.117 5.91 1 87.25 47 ASN B N 1
ATOM 879 C CA . ASN B 1 47 ? 9.328 13.492 5.438 1 87.25 47 ASN B CA 1
ATOM 880 C C . ASN B 1 47 ? 8.078 14.281 5.824 1 87.25 47 ASN B C 1
ATOM 882 O O . ASN B 1 47 ? 8.172 15.406 6.324 1 87.25 47 ASN B O 1
ATOM 886 N N . ARG B 1 48 ? 6.973 13.711 5.629 1 92.25 48 ARG B N 1
ATOM 887 C CA . ARG B 1 48 ? 5.738 14.469 5.82 1 92.25 48 ARG B CA 1
ATOM 888 C C . ARG B 1 48 ? 4.547 13.531 5.992 1 92.25 48 ARG B C 1
ATOM 890 O O . ARG B 1 48 ? 4.691 12.312 5.898 1 92.25 48 ARG B O 1
ATOM 897 N N . TYR B 1 49 ? 3.352 14.234 6.258 1 94.38 49 TYR B N 1
ATOM 898 C CA . TYR B 1 49 ? 2.07 13.539 6.312 1 94.38 49 TYR B CA 1
ATOM 899 C C . TYR B 1 49 ? 1.371 13.578 4.957 1 94.38 49 TYR B C 1
ATOM 901 O O . TYR B 1 49 ? 1.354 14.617 4.289 1 94.38 49 TYR B O 1
ATOM 909 N N . HIS B 1 50 ? 0.836 12.453 4.547 1 95.5 50 HIS B N 1
ATOM 910 C CA . HIS B 1 50 ? -0.06 12.336 3.402 1 95.5 50 HIS B CA 1
ATOM 911 C C . HIS B 1 50 ? -1.469 11.953 3.842 1 95.5 50 HIS B C 1
ATOM 913 O O . HIS B 1 50 ? -1.652 10.961 4.559 1 95.5 50 HIS B O 1
ATOM 919 N N . PHE B 1 51 ? -2.455 12.766 3.441 1 97.06 51 PHE B N 1
ATOM 920 C CA . PHE B 1 51 ? -3.865 12.477 3.678 1 97.06 51 PHE B CA 1
ATOM 921 C C . PHE B 1 51 ? -4.562 12.094 2.381 1 97.06 51 PHE B C 1
ATOM 923 O O . PHE B 1 51 ? -4.711 12.922 1.479 1 97.06 51 PHE B O 1
ATOM 930 N N . PHE B 1 52 ? -4.957 10.836 2.291 1 96.31 52 PHE B N 1
ATOM 931 C CA . PHE B 1 52 ? -5.625 10.32 1.103 1 96.31 52 PHE B CA 1
ATOM 932 C C . PHE B 1 52 ? -7.133 10.25 1.318 1 96.31 52 PHE B C 1
ATOM 934 O O . PHE B 1 52 ? -7.598 9.688 2.311 1 96.31 52 PHE B O 1
ATOM 941 N N . ARG B 1 53 ? -7.895 10.758 0.377 1 96.25 53 ARG B N 1
ATOM 942 C CA . ARG B 1 53 ? -9.352 10.703 0.375 1 96.25 53 ARG B CA 1
ATOM 943 C C . ARG B 1 53 ? -9.898 10.711 -1.049 1 96.25 53 ARG B C 1
ATOM 945 O O . ARG B 1 53 ? -9.523 11.562 -1.856 1 96.25 53 ARG B O 1
ATOM 952 N N . ASP B 1 54 ? -10.727 9.672 -1.291 1 96.5 54 ASP B N 1
ATOM 953 C CA . ASP B 1 54 ? -11.414 9.586 -2.574 1 96.5 54 ASP B CA 1
ATOM 954 C C . ASP B 1 54 ? -10.422 9.656 -3.734 1 96.5 54 ASP B C 1
ATOM 956 O O . ASP B 1 54 ? -10.672 10.336 -4.73 1 96.5 54 ASP B O 1
ATOM 960 N N . GLY B 1 55 ? -9.211 9.023 -3.506 1 95.56 55 GLY B N 1
ATOM 961 C CA . GLY B 1 55 ? -8.234 8.883 -4.578 1 95.56 55 GLY B CA 1
ATOM 962 C C . GLY B 1 55 ? -7.32 10.086 -4.719 1 95.56 55 GLY B C 1
ATOM 963 O O . GLY B 1 55 ? -6.582 10.195 -5.699 1 95.56 55 G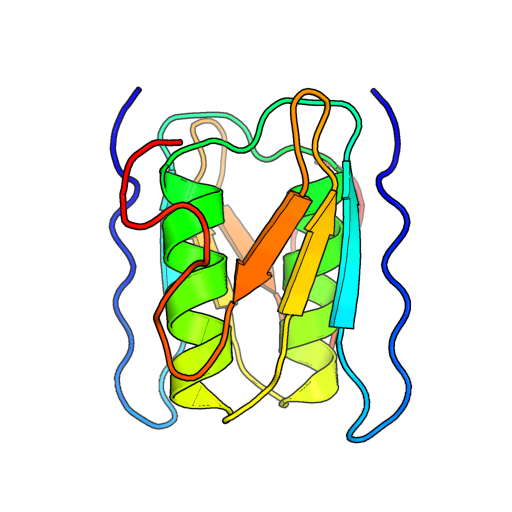LY B O 1
ATOM 964 N N . ILE B 1 56 ? -7.387 11.047 -3.83 1 97 56 ILE B N 1
ATOM 965 C CA . ILE B 1 56 ? -6.57 12.25 -3.889 1 97 56 ILE B CA 1
ATOM 966 C C . ILE B 1 56 ? -5.73 12.367 -2.615 1 97 56 ILE B C 1
ATOM 968 O O . ILE B 1 56 ? -6.227 12.117 -1.515 1 97 56 ILE B O 1
ATOM 972 N N . CYS B 1 57 ? -4.492 12.797 -2.785 1 97.12 57 CYS B N 1
ATOM 973 C CA . CYS B 1 57 ? -3.6 12.984 -1.646 1 97.12 57 CYS B CA 1
ATOM 974 C C . CYS B 1 57 ? -3.412 14.469 -1.344 1 97.12 57 CYS B C 1
ATOM 976 O O . CYS B 1 57 ? -3.365 15.289 -2.258 1 97.12 57 CYS B O 1
ATOM 978 N N . SER B 1 58 ? -3.111 14.812 -0.156 1 96.62 58 SER B N 1
ATOM 979 C CA . SER B 1 58 ? -2.906 16.188 0.283 1 96.62 58 SER B CA 1
ATOM 980 C C . SER B 1 58 ? -1.655 16.797 -0.35 1 96.62 58 SER B C 1
ATOM 982 O O . SER B 1 58 ? -1.493 18.016 -0.378 1 96.62 58 SER B O 1
ATOM 984 N N . CYS B 1 59 ? -0.792 15.867 -0.737 1 94 59 CYS B N 1
ATOM 985 C CA . CYS B 1 59 ? 0.448 16.359 -1.322 1 94 59 CYS B CA 1
ATOM 986 C C . CYS B 1 59 ? 0.194 16.984 -2.689 1 94 59 CYS B C 1
ATOM 988 O O . CYS B 1 59 ? 1.013 17.766 -3.182 1 94 59 CYS B O 1
ATOM 990 N N . ARG B 1 60 ? -0.919 16.672 -3.303 1 90.38 60 ARG B N 1
ATOM 991 C CA . ARG B 1 60 ? -1.357 17.219 -4.582 1 90.38 60 ARG B CA 1
ATOM 992 C C . ARG B 1 60 ? -0.318 16.969 -5.672 1 90.38 60 ARG B C 1
ATOM 994 O O . ARG B 1 60 ? -0.01 17.859 -6.461 1 90.38 60 ARG B O 1
ATOM 1001 N N . GLY B 1 61 ? 0.345 15.711 -5.617 1 81.06 61 GLY B N 1
ATOM 1002 C CA . GLY B 1 61 ? 1.28 15.312 -6.66 1 81.06 61 GLY B CA 1
ATOM 1003 C C . GLY B 1 61 ? 2.707 15.742 -6.375 1 81.06 61 GLY B C 1
ATOM 1004 O O . GLY B 1 61 ? 3.627 15.398 -7.121 1 81.06 61 GLY B O 1
ATOM 1005 N N . TYR B 1 62 ? 2.908 16.578 -5.316 1 78.31 62 TYR B N 1
ATOM 1006 C CA . TYR B 1 62 ? 4.246 17.016 -4.938 1 78.31 62 TYR B CA 1
ATOM 1007 C C . TYR B 1 62 ? 4.797 16.156 -3.801 1 78.31 62 TYR B C 1
ATOM 1009 O O . TYR B 1 62 ? 4.773 16.578 -2.639 1 78.31 62 TYR B O 1
ATOM 1017 N N . TRP B 1 63 ? 5.18 14.859 -4.09 1 69.12 63 TRP B N 1
ATOM 1018 C CA . TRP B 1 63 ? 5.652 14 -3.016 1 69.12 63 TRP B CA 1
ATOM 1019 C C . TRP B 1 63 ? 7.102 13.586 -3.248 1 69.12 63 TRP B C 1
ATOM 1021 O O . TRP B 1 63 ? 7.605 13.656 -4.371 1 69.12 63 TRP B O 1
#

InterPro domains:
  IPR032867 DYW domain [PF14432] (1-63)

Sequence (126 aa):
MAYGLITTDQGAPIRVVKNLRMCSDCHSFAELVSKLYSREIIVRDNNRYHFFRDGICSCRGYWMAYGLITTDQGAPIRVVKNLRMCSDCHSFAELVSKLYSREIIVRDNNRYHFFRDGICSCRGYW

Foldseek 3Di:
DDQWDWDDDVQAETETEEAADDDPVNVQVLLVVQQVPQHWYWYHYNPGIWIHHNSAIPCRPVD/DDQWDWDDDVQAETETEEAADDDPVNVQVLLVVQQVPQHWYWYHYNPGIWIHHNSAIPCRPVD

Solvent-accessible surface area (backbone atoms only — not comparable to full-atom values): 6887 Å² total; per-residue (Å²): 131,56,68,27,54,76,49,67,56,92,95,44,52,36,35,38,35,34,62,50,69,77,46,68,34,60,50,51,51,49,20,48,51,9,38,78,65,71,36,45,36,39,37,34,32,62,80,50,75,38,46,23,46,68,46,40,49,68,48,73,89,66,123,133,57,66,26,55,75,50,68,55,94,92,45,53,36,36,36,34,34,62,50,69,78,47,69,36,61,49,52,49,47,20,48,51,8,37,78,64,71,37,45,36,39,37,34,33,63,81,50,76,37,46,23,46,69,46,38,50,69,50,71,88,67,123

Organism: Arachis hypogaea (NCBI:txid3818)

Secondary structure (DSSP, 8-state):
-----EE--TTSPEEEE-SSPPPHHHHHHHHHHHHHTT--EEEE-SS-EEEEETTEETTTT--/-----EE--TTSPEEEE-SSPPPHHHHHHHHHHHHHTT--EEEE-SS-EEEEETTEETTTT--

pLDDT: mean 86.2, std 13.6, range [30.77, 97.12]

Radius of gyration: 13.11 Å; Cα contacts (8 Å, |Δi|>4): 266; chains: 2; bounding box: 29×34×26 Å

Nearest PDB structures (foldseek):
 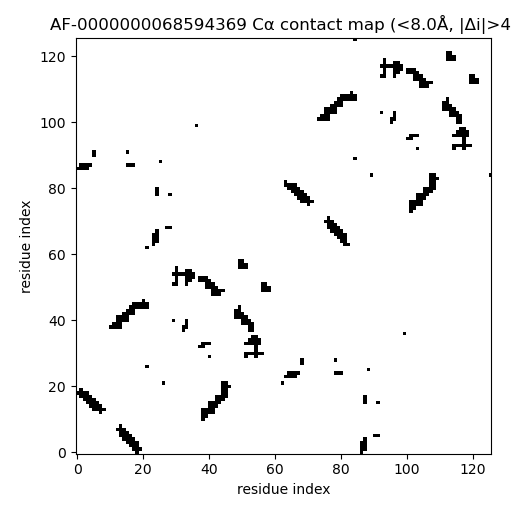 7o4f-assembly2_D  TM=9.442E-01  e=3.061E-07  Arabidopsis thaliana
  7w86-assembly1_A  TM=9.274E-01  e=7.296E-07  Arabidopsis thaliana
  7o4e-assembly1_A-2  TM=9.778E-01  e=2.597E-06  Arabidopsis thaliana
  7o4e-assembly2_B-2  TM=9.809E-01  e=1.207E-05  Arabidopsis thaliana
  3wqy-assembly1_B  TM=4.395E-01  e=6.710E+00  Archaeoglobus fulgidus DSM 4304